Protein AF-A0A9D1JN43-F1 (afdb_monomer_lite)

Foldseek 3Di:
DDDDDDDDPPDDDDDDDDDPPVVPPPDDPVVNVVVVLVVQLVVLVQCLVVLVCLLVLHADARPVRQKGWPGADPVRFTFIDHHQKTFTHDNVLSNQLSVQSSVQSVCSNVSHDDPDTVNVVSCVVQVVPCNTIDGD

pLDDT: mean 76.91, std 21.77, range [26.5, 98.12]

Sequence (136 aa):
MKKNLFIICTGLIFASAFGCAQAAMQNIPPEVQAMLLDRASAQAKLYKPTWQKLYTCTPSKTDDGSLIIYGRSQDKQCHFKYSKFDCHLPSNIVKQYASAGIKNLDEISNGNFAANTEENDFMDKIHNTPEYCTIK

Radius of gyration: 17.32 Å; chains: 1; bounding box: 35×31×59 Å

Structure (mmCIF, N/CA/C/O backbone):
data_AF-A0A9D1JN43-F1
#
_entry.id   AF-A0A9D1JN43-F1
#
loop_
_atom_site.group_PDB
_atom_site.id
_atom_site.type_symbol
_atom_site.label_atom_id
_atom_site.label_alt_id
_atom_site.label_comp_id
_atom_site.label_asym_id
_atom_site.label_entity_id
_atom_site.label_seq_id
_atom_site.pdbx_PDB_ins_code
_atom_site.Cartn_x
_atom_site.Cartn_y
_atom_site.Cartn_z
_atom_site.occupancy
_atom_site.B_iso_or_equiv
_atom_site.auth_seq_id
_atom_site.auth_comp_id
_atom_site.auth_asym_id
_atom_site.auth_atom_id
_atom_site.pdbx_PDB_model_num
ATOM 1 N N . MET A 1 1 ? -19.648 -17.116 -42.768 1.00 38.62 1 MET A N 1
ATOM 2 C CA . MET A 1 1 ? -19.532 -16.972 -41.300 1.00 38.62 1 MET A CA 1
ATOM 3 C C . MET A 1 1 ? -18.188 -16.343 -40.965 1.00 38.62 1 MET A C 1
ATOM 5 O O . MET A 1 1 ? -17.185 -16.990 -41.211 1.00 38.62 1 MET A O 1
ATOM 9 N N . LYS A 1 2 ? -18.161 -15.110 -40.452 1.00 32.84 2 LYS A N 1
ATOM 10 C CA . LYS A 1 2 ? -17.050 -14.525 -39.676 1.00 32.84 2 LYS A CA 1
ATOM 11 C C . LYS A 1 2 ? -17.650 -13.342 -38.912 1.00 32.84 2 LYS A C 1
ATOM 13 O O . LYS A 1 2 ? -17.914 -12.299 -39.498 1.00 32.84 2 LYS A O 1
ATOM 18 N N . LYS A 1 3 ? -18.019 -13.573 -37.650 1.00 32.59 3 LYS A N 1
ATOM 19 C CA . LYS A 1 3 ? -18.485 -12.518 -36.745 1.00 32.59 3 LYS A CA 1
ATOM 20 C C . LYS A 1 3 ? -17.251 -11.850 -36.145 1.00 32.59 3 LYS A C 1
ATOM 22 O O . LYS A 1 3 ? -16.381 -12.539 -35.620 1.00 32.59 3 LYS A O 1
ATOM 27 N N . ASN A 1 4 ? -17.206 -10.529 -36.261 1.00 33.91 4 ASN A N 1
ATOM 28 C CA . ASN A 1 4 ? -16.258 -9.650 -35.592 1.00 33.91 4 ASN A CA 1
ATOM 29 C C . ASN A 1 4 ? -16.325 -9.874 -34.079 1.00 33.91 4 ASN A C 1
ATOM 31 O O . ASN A 1 4 ? -17.402 -9.750 -33.494 1.00 33.91 4 ASN A O 1
ATOM 35 N N . LEU A 1 5 ? -15.184 -10.160 -33.456 1.00 26.50 5 LEU A N 1
ATOM 36 C CA . LEU A 1 5 ? -15.039 -10.098 -32.008 1.00 26.50 5 LEU A CA 1
ATOM 37 C C . LEU A 1 5 ? -14.331 -8.782 -31.676 1.00 26.50 5 LEU A C 1
ATOM 39 O O . LEU A 1 5 ? -13.108 -8.684 -31.698 1.00 26.50 5 LEU A O 1
ATOM 43 N N . PHE A 1 6 ? -15.133 -7.746 -31.437 1.00 34.84 6 PHE A N 1
ATOM 44 C CA . PHE A 1 6 ? -14.697 -6.584 -30.674 1.00 34.84 6 PHE A CA 1
ATOM 45 C C . PHE A 1 6 ? -14.410 -7.071 -29.252 1.00 34.84 6 PHE A C 1
ATOM 47 O O . PHE A 1 6 ? -15.335 -7.499 -28.565 1.00 34.84 6 PHE A O 1
ATOM 54 N N . ILE A 1 7 ? -13.155 -7.011 -28.805 1.00 36.00 7 ILE A N 1
ATOM 55 C CA . ILE A 1 7 ? -12.849 -7.043 -27.374 1.00 36.00 7 ILE A CA 1
ATOM 56 C C . ILE A 1 7 ? -12.145 -5.740 -27.030 1.00 36.00 7 ILE A C 1
ATOM 58 O O . ILE A 1 7 ? -11.022 -5.455 -27.433 1.00 36.00 7 ILE A O 1
ATOM 62 N N . ILE A 1 8 ? -12.921 -4.937 -26.320 1.00 34.16 8 ILE A N 1
ATOM 63 C CA . ILE A 1 8 ? -12.588 -3.680 -25.684 1.00 34.16 8 ILE A CA 1
ATOM 64 C C . ILE A 1 8 ? -11.620 -3.992 -24.533 1.00 34.16 8 ILE A C 1
ATOM 66 O O . ILE A 1 8 ? -12.015 -4.626 -23.559 1.00 34.16 8 ILE A O 1
ATOM 70 N N . CYS A 1 9 ? -10.368 -3.540 -24.626 1.00 28.50 9 CYS A N 1
ATOM 71 C CA . CYS A 1 9 ? -9.455 -3.471 -23.480 1.00 28.50 9 CYS A CA 1
ATOM 72 C C . CYS A 1 9 ? -9.530 -2.073 -22.849 1.00 28.50 9 CYS A C 1
ATOM 74 O O . CYS A 1 9 ? -8.575 -1.303 -22.892 1.00 28.50 9 CYS A O 1
ATOM 76 N N . THR A 1 10 ? -10.681 -1.728 -22.270 1.00 38.19 10 THR A N 1
ATOM 77 C CA . THR A 1 10 ? -10.721 -0.792 -21.140 1.00 38.19 10 THR A CA 1
ATOM 78 C C . THR A 1 10 ? -10.703 -1.627 -19.874 1.00 38.19 10 THR A C 1
ATOM 80 O O . THR A 1 10 ? -11.617 -2.404 -19.623 1.00 38.19 10 THR A O 1
ATOM 83 N N . GLY A 1 11 ? -9.663 -1.481 -19.064 1.00 28.62 11 GLY A N 1
ATOM 84 C CA . GLY A 1 11 ? -9.621 -2.172 -17.786 1.00 28.62 11 GLY A CA 1
ATOM 85 C C . GLY A 1 11 ? -8.263 -2.058 -17.145 1.00 28.62 11 GLY A C 1
ATOM 86 O O . GLY A 1 11 ? -7.329 -2.743 -17.547 1.00 28.62 11 GLY A O 1
ATOM 87 N N . LEU A 1 12 ? -8.182 -1.174 -16.154 1.00 32.84 12 LEU A N 1
ATOM 88 C CA . LEU A 1 12 ? -7.107 -1.135 -15.182 1.00 32.84 12 LEU A CA 1
ATOM 89 C C . LEU A 1 12 ? -6.740 -2.549 -14.724 1.00 32.84 12 LEU A C 1
ATOM 91 O O . LEU A 1 12 ? -7.602 -3.393 -14.484 1.00 32.84 12 LEU A O 1
ATOM 95 N N . ILE A 1 13 ? -5.437 -2.735 -14.575 1.00 38.69 13 ILE A N 1
ATOM 96 C CA . ILE A 1 13 ? -4.753 -3.910 -14.054 1.00 38.69 13 ILE A CA 1
ATOM 97 C C . ILE A 1 13 ? -5.371 -4.294 -12.699 1.00 38.69 13 ILE A C 1
ATOM 99 O O . ILE A 1 13 ? -5.026 -3.744 -11.659 1.00 38.69 13 ILE A O 1
ATOM 103 N N . PHE A 1 14 ? -6.303 -5.244 -12.723 1.00 36.81 14 PHE A N 1
ATOM 104 C CA . PHE A 1 14 ? -6.684 -6.061 -11.578 1.00 36.81 14 PHE A CA 1
ATOM 105 C C . PHE A 1 14 ? -6.161 -7.465 -11.854 1.00 36.81 14 PHE A C 1
ATOM 107 O O . PHE A 1 14 ? -6.779 -8.248 -12.574 1.00 36.81 14 PHE A O 1
ATOM 114 N N . ALA A 1 15 ? -4.994 -7.777 -11.297 1.00 36.12 15 ALA A N 1
ATOM 115 C CA . ALA A 1 15 ? -4.526 -9.147 -11.210 1.00 36.12 15 ALA A CA 1
ATOM 116 C C . ALA A 1 15 ? -5.300 -9.847 -10.084 1.00 36.12 15 ALA A C 1
ATOM 118 O O . ALA A 1 15 ? -4.978 -9.721 -8.909 1.00 36.12 15 ALA A O 1
ATOM 119 N N . SER A 1 16 ? -6.349 -10.572 -10.452 1.00 37.00 16 SER A N 1
ATOM 120 C CA . SER A 1 16 ? -6.891 -11.658 -9.640 1.00 37.00 16 SER A CA 1
ATOM 121 C C . SER A 1 16 ? -7.428 -12.731 -10.578 1.00 37.00 16 SER A C 1
ATOM 123 O O . SER A 1 16 ? -8.127 -12.397 -11.531 1.00 37.00 16 SER A O 1
ATOM 125 N N . ALA A 1 17 ? -7.141 -13.988 -10.236 1.00 32.19 17 ALA A N 1
ATOM 126 C CA . ALA A 1 17 ? -7.540 -15.243 -10.879 1.00 32.19 17 ALA A CA 1
ATOM 127 C C . ALA A 1 17 ? -6.527 -15.874 -11.862 1.00 32.19 17 ALA A C 1
ATOM 129 O O . ALA A 1 17 ? -6.454 -15.552 -13.043 1.00 32.19 17 ALA A O 1
ATOM 130 N N . PHE A 1 18 ? -5.768 -16.825 -11.305 1.00 38.28 18 PHE A N 1
ATOM 131 C CA . PHE A 1 18 ? -5.507 -18.176 -11.817 1.00 38.28 18 PHE A CA 1
ATOM 132 C C . PHE A 1 18 ? -5.399 -18.387 -13.344 1.00 38.28 18 PHE A C 1
ATOM 134 O O . PHE A 1 18 ? -6.373 -18.321 -14.086 1.00 38.28 18 PHE A O 1
ATOM 141 N N . GLY A 1 19 ? -4.216 -18.834 -13.782 1.00 32.66 19 GLY A N 1
ATOM 142 C CA . GLY A 1 19 ? -4.094 -19.809 -14.878 1.00 32.66 19 GLY A CA 1
ATOM 143 C C . GLY A 1 19 ? -3.894 -19.298 -16.308 1.00 32.66 19 GLY A C 1
ATOM 144 O O . GLY A 1 19 ? -3.533 -20.103 -17.159 1.00 32.66 19 GLY A O 1
ATOM 145 N N . CYS A 1 20 ? -4.038 -17.999 -16.593 1.00 30.42 20 CYS A N 1
ATOM 146 C CA . CYS A 1 20 ? -3.898 -17.475 -17.968 1.00 30.42 20 CYS A CA 1
ATOM 147 C C . CYS A 1 20 ? -2.755 -16.464 -18.180 1.00 30.42 20 CYS A C 1
ATOM 149 O O . CYS A 1 20 ? -2.581 -15.968 -19.291 1.00 30.42 20 CYS A O 1
ATOM 151 N N . ALA A 1 21 ? -1.942 -16.161 -17.162 1.00 37.66 21 ALA A N 1
ATOM 152 C CA . ALA A 1 21 ? -0.879 -15.155 -17.291 1.00 37.66 21 ALA A CA 1
ATOM 153 C C . ALA A 1 21 ? 0.364 -15.643 -18.068 1.00 37.66 21 ALA A C 1
ATOM 155 O O . ALA A 1 21 ? 1.098 -14.829 -18.623 1.00 37.66 21 ALA A O 1
ATOM 156 N N . GLN A 1 22 ? 0.604 -16.957 -18.162 1.00 38.59 22 GLN A N 1
ATOM 157 C CA . GLN A 1 22 ? 1.817 -17.483 -18.810 1.00 38.59 22 GLN A CA 1
ATOM 158 C C . GLN A 1 22 ? 1.772 -17.452 -20.346 1.00 38.59 22 GLN A C 1
ATOM 160 O O . GLN A 1 22 ? 2.825 -17.395 -20.975 1.00 38.59 22 GLN A O 1
ATOM 165 N N . ALA A 1 23 ? 0.588 -17.420 -20.965 1.00 35.12 23 ALA A N 1
ATOM 166 C CA . ALA A 1 23 ? 0.476 -17.399 -22.427 1.00 35.12 23 ALA A CA 1
ATOM 167 C C . ALA A 1 23 ? 0.630 -15.991 -23.044 1.00 35.12 23 ALA A C 1
ATOM 169 O O . ALA A 1 23 ? 0.894 -15.875 -24.237 1.00 35.12 23 ALA A O 1
ATOM 170 N N . ALA A 1 24 ? 0.494 -14.919 -22.253 1.00 42.78 24 ALA A N 1
ATOM 171 C CA . ALA A 1 24 ? 0.529 -13.539 -22.754 1.00 42.78 24 ALA A CA 1
ATOM 172 C C . ALA A 1 24 ? 1.914 -12.864 -22.672 1.00 42.78 24 ALA A C 1
ATOM 174 O O . ALA A 1 24 ? 2.123 -11.829 -23.300 1.00 42.78 24 ALA A O 1
ATOM 175 N N . MET A 1 25 ? 2.874 -13.433 -21.933 1.00 44.91 25 MET A N 1
ATOM 176 C CA . MET A 1 25 ? 4.218 -12.849 -21.776 1.00 44.91 25 MET A CA 1
ATOM 177 C C . MET A 1 25 ? 5.234 -13.285 -22.841 1.00 44.91 25 MET A C 1
ATOM 179 O O . MET A 1 25 ? 6.298 -12.684 -22.935 1.00 44.91 25 MET A O 1
ATOM 183 N N . GLN A 1 26 ? 4.939 -14.293 -23.668 1.00 47.62 26 GLN A N 1
ATOM 184 C CA . GLN A 1 26 ? 5.954 -14.887 -24.552 1.00 47.62 26 GLN A CA 1
ATOM 185 C C . GLN A 1 26 ? 6.298 -14.078 -25.818 1.00 47.62 26 GLN A C 1
ATOM 187 O O . GLN A 1 26 ? 7.182 -14.495 -26.554 1.00 47.62 26 GLN A O 1
ATOM 192 N N . ASN A 1 27 ? 5.668 -12.924 -26.072 1.00 56.03 27 ASN A N 1
ATOM 193 C CA . ASN A 1 27 ? 5.930 -12.108 -27.272 1.00 56.03 27 ASN A CA 1
ATOM 194 C C . ASN A 1 27 ? 5.970 -10.592 -26.997 1.00 56.03 27 ASN A C 1
ATOM 196 O O . ASN A 1 27 ? 5.597 -9.801 -27.862 1.00 56.03 27 ASN A O 1
ATOM 200 N N . ILE A 1 28 ? 6.377 -10.159 -25.801 1.00 66.06 28 ILE A N 1
ATOM 201 C CA . ILE A 1 28 ? 6.593 -8.726 -25.546 1.00 66.06 28 ILE A CA 1
ATOM 202 C C . ILE A 1 28 ? 7.990 -8.357 -26.072 1.00 66.06 28 ILE A C 1
ATOM 204 O O . ILE A 1 28 ? 8.966 -8.958 -25.621 1.00 66.06 28 ILE A O 1
ATOM 208 N N . PRO A 1 29 ? 8.124 -7.396 -27.008 1.00 83.38 29 PRO A N 1
ATOM 209 C CA . PRO A 1 29 ? 9.432 -6.935 -27.458 1.00 83.38 29 PRO A CA 1
ATOM 210 C C . PRO A 1 29 ? 10.287 -6.460 -26.269 1.00 83.38 29 PRO A C 1
ATOM 212 O O . PRO A 1 29 ? 9.748 -5.786 -25.386 1.00 83.38 29 PRO A O 1
ATOM 215 N N . PRO A 1 30 ? 11.602 -6.742 -26.231 1.00 79.44 30 PRO A N 1
ATOM 216 C CA . PRO A 1 30 ? 12.468 -6.355 -25.110 1.00 79.44 30 PRO A CA 1
ATOM 217 C C . PRO A 1 30 ? 12.418 -4.857 -24.775 1.00 79.44 30 PRO A C 1
ATOM 219 O O . PRO A 1 30 ? 12.480 -4.464 -23.614 1.00 79.44 30 PRO A O 1
ATOM 222 N N . GLU A 1 31 ? 12.239 -4.017 -25.792 1.00 80.88 31 GLU A N 1
ATOM 223 C CA . GLU A 1 31 ? 12.036 -2.570 -25.666 1.00 80.88 31 GLU A CA 1
ATOM 224 C C . GLU A 1 31 ? 10.739 -2.208 -24.923 1.00 80.88 31 GLU A C 1
ATOM 226 O O . GLU A 1 31 ? 10.745 -1.356 -24.036 1.00 80.88 31 GLU A O 1
ATOM 231 N N . VAL A 1 32 ? 9.637 -2.912 -25.202 1.00 76.38 32 VAL A N 1
ATOM 232 C CA . VAL A 1 32 ? 8.366 -2.737 -24.485 1.00 76.38 32 VAL A CA 1
ATOM 233 C C . VAL A 1 32 ? 8.504 -3.226 -23.046 1.00 76.38 32 VAL A C 1
ATOM 235 O O . VAL A 1 32 ? 7.990 -2.587 -22.131 1.00 76.38 32 VAL A O 1
ATOM 238 N N . GLN A 1 33 ? 9.236 -4.320 -22.825 1.00 75.62 33 GLN A N 1
ATOM 239 C CA . GLN A 1 33 ? 9.529 -4.806 -21.482 1.00 75.62 33 GLN A CA 1
ATOM 240 C C . GLN A 1 33 ? 10.321 -3.763 -20.681 1.00 75.62 33 GLN A C 1
ATOM 242 O O . GLN A 1 33 ? 9.886 -3.398 -19.595 1.00 75.62 33 GLN A O 1
ATOM 247 N N . ALA A 1 34 ? 11.409 -3.212 -21.230 1.00 78.62 34 ALA A N 1
ATOM 248 C CA . ALA A 1 34 ? 12.195 -2.160 -20.581 1.00 78.62 34 ALA A CA 1
ATOM 249 C C . ALA A 1 34 ? 11.345 -0.926 -20.230 1.00 78.62 34 ALA A C 1
ATOM 251 O O . ALA A 1 34 ? 11.386 -0.445 -19.100 1.00 78.62 34 ALA A O 1
ATOM 252 N N . MET A 1 35 ? 10.488 -0.474 -21.154 1.00 80.69 35 MET A N 1
ATOM 253 C CA . MET A 1 35 ? 9.569 0.640 -20.899 1.00 80.69 35 MET A CA 1
ATOM 254 C C . MET A 1 35 ? 8.574 0.357 -19.765 1.00 80.69 35 MET A C 1
ATOM 256 O O . MET A 1 35 ? 8.241 1.261 -18.996 1.00 80.69 35 MET A O 1
ATOM 260 N N . LEU A 1 36 ? 8.058 -0.871 -19.670 1.00 79.69 36 LEU A N 1
ATOM 261 C CA . LEU A 1 36 ? 7.148 -1.268 -18.593 1.00 79.69 36 LEU A CA 1
ATOM 262 C C . LEU A 1 36 ? 7.867 -1.308 -17.241 1.00 79.69 36 LEU A C 1
ATOM 264 O O . LEU A 1 36 ? 7.308 -0.825 -16.255 1.00 79.69 36 LEU A O 1
ATOM 268 N N . LEU A 1 37 ? 9.100 -1.825 -17.207 1.00 81.62 37 LEU A N 1
ATOM 269 C CA . LEU A 1 37 ? 9.931 -1.860 -16.001 1.00 81.62 37 LEU A CA 1
ATOM 270 C C . LEU A 1 37 ? 10.214 -0.436 -15.503 1.00 81.62 37 LEU A C 1
ATOM 272 O O . LEU A 1 37 ? 9.922 -0.133 -14.349 1.00 81.62 37 LEU A O 1
ATOM 276 N N . ASP A 1 38 ? 10.664 0.464 -16.382 1.00 83.19 38 ASP A N 1
ATOM 277 C CA . ASP A 1 38 ? 10.953 1.860 -16.028 1.00 83.19 38 ASP A CA 1
ATOM 278 C C . ASP A 1 38 ? 9.724 2.579 -15.460 1.00 83.19 38 ASP A C 1
ATOM 280 O O . ASP A 1 38 ? 9.800 3.265 -14.434 1.00 83.19 38 ASP A O 1
ATOM 284 N N . ARG A 1 39 ? 8.562 2.396 -16.100 1.00 85.12 39 ARG A N 1
ATOM 285 C CA . ARG A 1 39 ? 7.298 2.979 -15.629 1.00 85.12 39 ARG A CA 1
ATOM 286 C C . ARG A 1 39 ? 6.903 2.439 -14.262 1.00 85.12 39 ARG A C 1
ATOM 288 O O . ARG A 1 39 ? 6.520 3.224 -13.396 1.00 85.12 39 ARG A O 1
ATOM 295 N N . ALA A 1 40 ? 7.013 1.131 -14.054 1.00 82.31 40 ALA A N 1
ATOM 296 C CA . ALA A 1 40 ? 6.665 0.515 -12.784 1.00 82.31 40 ALA A CA 1
ATOM 297 C C . ALA A 1 40 ? 7.616 0.954 -11.659 1.00 82.31 40 ALA A C 1
ATOM 299 O O . ALA A 1 40 ? 7.154 1.313 -10.576 1.00 82.31 40 ALA A O 1
ATO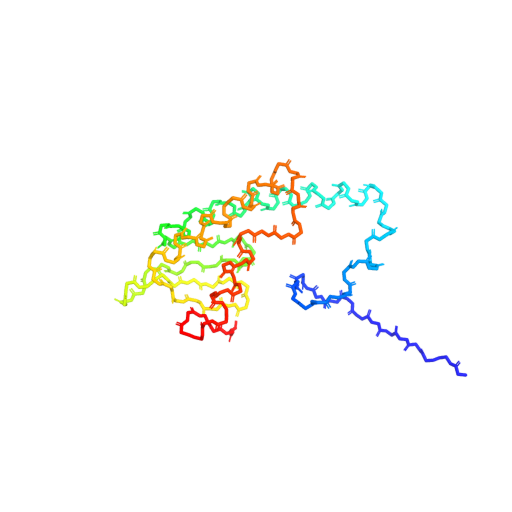M 300 N N . SER A 1 41 ? 8.925 1.033 -11.918 1.00 85.38 41 SER A N 1
ATOM 301 C CA . SER A 1 41 ? 9.902 1.543 -10.951 1.00 85.38 41 SER A CA 1
ATOM 302 C C . SER A 1 41 ? 9.657 3.016 -10.600 1.00 85.38 41 SER A C 1
ATOM 304 O O . SER A 1 41 ? 9.766 3.396 -9.432 1.00 85.38 41 SER A O 1
ATOM 306 N N . ALA A 1 42 ? 9.295 3.854 -11.578 1.00 87.25 42 ALA A N 1
ATOM 307 C CA . ALA A 1 42 ? 8.923 5.247 -11.333 1.00 87.25 42 ALA A CA 1
ATOM 308 C C . ALA A 1 42 ? 7.644 5.355 -10.486 1.00 87.25 42 ALA A C 1
ATOM 310 O O . ALA A 1 42 ? 7.609 6.103 -9.508 1.00 87.25 42 ALA A O 1
ATOM 311 N N . GLN A 1 43 ? 6.617 4.564 -10.807 1.00 85.88 43 GLN A N 1
ATOM 312 C CA . GLN A 1 43 ? 5.366 4.537 -10.052 1.00 85.88 43 GLN A CA 1
ATOM 313 C C . GLN A 1 43 ? 5.574 4.051 -8.613 1.00 85.88 43 GLN A C 1
ATOM 315 O O . GLN A 1 43 ? 5.035 4.648 -7.681 1.00 85.88 43 GLN A O 1
ATOM 320 N N . ALA A 1 44 ? 6.414 3.035 -8.404 1.00 88.31 44 ALA A N 1
ATOM 321 C CA . ALA A 1 44 ? 6.710 2.531 -7.068 1.00 88.31 44 ALA A CA 1
ATOM 322 C C . ALA A 1 44 ? 7.340 3.604 -6.164 1.00 88.31 44 ALA A C 1
ATOM 324 O O . ALA A 1 44 ? 6.944 3.760 -5.005 1.00 88.31 44 ALA A O 1
ATOM 325 N N . LYS A 1 45 ? 8.253 4.417 -6.714 1.00 89.94 45 LYS A N 1
ATOM 326 C CA . LYS A 1 45 ? 8.856 5.556 -6.001 1.00 89.94 45 LYS A CA 1
ATOM 327 C C . LYS A 1 45 ? 7.819 6.609 -5.605 1.00 89.94 45 LYS A C 1
ATOM 329 O O . LYS A 1 45 ? 7.910 7.151 -4.507 1.00 89.94 45 LYS A O 1
ATOM 334 N N . LEU A 1 46 ? 6.829 6.869 -6.462 1.00 91.50 46 LEU A N 1
ATOM 335 C CA . LEU A 1 46 ? 5.741 7.814 -6.175 1.00 91.50 46 LEU A CA 1
ATOM 336 C C . LEU A 1 46 ? 4.778 7.295 -5.100 1.00 91.50 46 LEU A C 1
ATOM 338 O O . LEU A 1 46 ? 4.240 8.076 -4.321 1.00 91.50 46 LEU A O 1
ATOM 342 N N . TYR A 1 47 ? 4.572 5.982 -5.030 1.00 92.31 47 TYR A N 1
ATOM 343 C CA . TYR A 1 47 ? 3.641 5.369 -4.083 1.00 92.31 47 TYR A CA 1
ATOM 344 C C . TYR A 1 47 ? 4.240 5.187 -2.685 1.00 92.31 47 TYR A C 1
ATOM 346 O O . TYR A 1 47 ? 3.518 5.286 -1.686 1.00 92.31 47 TYR A O 1
ATOM 354 N N . LYS A 1 48 ? 5.553 4.939 -2.593 1.00 94.19 48 LYS A N 1
ATOM 355 C CA . LYS A 1 48 ? 6.247 4.629 -1.333 1.00 94.19 48 LYS A CA 1
ATOM 356 C C . LYS A 1 48 ? 5.947 5.615 -0.188 1.00 94.19 48 LYS A C 1
ATOM 358 O O . LYS A 1 48 ? 5.663 5.136 0.912 1.00 94.19 48 LYS A O 1
ATOM 363 N N . PRO A 1 49 ? 5.936 6.950 -0.382 1.00 96.69 49 PRO A N 1
ATOM 364 C CA . PRO A 1 49 ? 5.621 7.889 0.696 1.00 96.69 49 PRO A CA 1
ATOM 365 C C . PRO A 1 49 ? 4.226 7.686 1.304 1.00 96.69 49 PRO A C 1
ATOM 367 O O . PRO A 1 49 ? 4.071 7.732 2.525 1.00 96.69 49 PRO A O 1
ATOM 370 N N . THR A 1 50 ? 3.207 7.412 0.486 1.00 96.88 50 THR A N 1
ATOM 371 C CA . THR A 1 50 ? 1.841 7.169 0.977 1.00 96.88 50 THR A CA 1
ATOM 372 C C . THR A 1 50 ? 1.763 5.849 1.742 1.00 96.88 50 THR A C 1
ATOM 374 O O . THR A 1 50 ? 1.150 5.784 2.805 1.00 96.88 50 THR A O 1
ATOM 377 N N . TRP A 1 51 ? 2.467 4.812 1.288 1.00 95.69 51 TRP A N 1
ATOM 378 C CA . TRP A 1 51 ? 2.571 3.547 2.023 1.00 95.69 51 TRP A CA 1
ATOM 379 C C . TRP A 1 51 ? 3.302 3.693 3.368 1.00 95.69 51 TRP A C 1
ATOM 381 O O . TRP A 1 51 ? 2.897 3.098 4.367 1.00 95.69 51 TRP A O 1
ATOM 391 N N . GLN A 1 52 ? 4.310 4.565 3.458 1.00 97.25 52 GLN A N 1
ATOM 392 C CA . GLN A 1 52 ? 4.926 4.924 4.742 1.00 97.25 52 GLN A CA 1
ATOM 393 C C . GLN A 1 52 ? 3.930 5.612 5.689 1.00 97.25 52 GLN A C 1
ATOM 395 O O . GLN A 1 52 ? 3.971 5.383 6.898 1.00 97.25 52 GLN A O 1
ATOM 400 N N . LYS A 1 53 ? 2.994 6.414 5.162 1.00 98.00 53 LYS A N 1
ATOM 401 C CA . LYS A 1 53 ? 1.898 6.994 5.957 1.00 98.00 53 LYS A CA 1
ATOM 402 C C . LYS A 1 53 ? 0.873 5.944 6.390 1.00 98.00 53 LYS A C 1
ATOM 404 O O . LYS A 1 53 ? 0.312 6.084 7.477 1.00 98.00 53 LYS A O 1
ATOM 409 N N . LEU A 1 54 ? 0.666 4.878 5.613 1.00 96.81 54 LEU A N 1
ATOM 410 C CA . LEU A 1 54 ? -0.205 3.760 5.999 1.00 96.81 54 LEU A CA 1
ATOM 411 C C . LEU A 1 54 ? 0.341 3.039 7.238 1.00 96.81 54 LEU A C 1
ATOM 413 O O . LEU A 1 54 ? -0.418 2.754 8.163 1.00 96.81 54 LEU A O 1
ATOM 417 N N . TYR A 1 55 ? 1.663 2.852 7.320 1.00 95.81 55 TYR A N 1
ATOM 418 C CA . TYR A 1 55 ? 2.328 2.248 8.483 1.00 95.81 55 TYR A CA 1
ATOM 419 C C . TYR A 1 55 ? 2.030 2.990 9.799 1.00 95.81 55 TYR A C 1
ATOM 421 O O . TYR A 1 55 ? 1.845 2.377 10.855 1.00 95.81 55 TYR A O 1
ATOM 429 N N . THR A 1 56 ? 1.952 4.322 9.749 1.00 95.62 56 THR A N 1
ATOM 430 C CA . THR A 1 56 ? 1.611 5.170 10.903 1.00 95.62 56 THR A CA 1
ATOM 431 C C . THR A 1 56 ? 0.120 5.497 10.994 1.00 95.62 56 THR A C 1
ATOM 433 O O . THR A 1 56 ? -0.292 6.203 11.916 1.00 95.62 56 THR A O 1
ATOM 436 N N . CYS A 1 57 ? -0.695 4.980 10.071 1.00 96.62 57 CYS A N 1
ATOM 437 C CA . CYS A 1 57 ? -2.098 5.332 9.886 1.00 96.62 57 CYS A CA 1
ATOM 438 C C . CYS A 1 57 ? -2.343 6.854 9.867 1.00 96.62 57 CYS A C 1
ATOM 440 O O . CYS A 1 57 ? -3.204 7.390 10.568 1.00 96.62 57 CYS A O 1
ATOM 442 N N . THR A 1 58 ? -1.515 7.575 9.116 1.00 97.62 58 THR A N 1
ATOM 443 C CA . THR A 1 58 ? -1.595 9.030 8.974 1.00 97.62 58 THR A CA 1
ATOM 444 C C . THR A 1 58 ? -2.365 9.386 7.703 1.00 97.62 58 THR A C 1
ATOM 446 O O . THR A 1 58 ? -2.048 8.820 6.657 1.00 97.62 58 THR A O 1
ATOM 449 N N . PRO A 1 59 ? -3.326 10.328 7.755 1.00 98.06 59 PRO A N 1
ATOM 450 C CA . PRO A 1 59 ? -4.086 10.720 6.576 1.00 98.06 59 PRO A CA 1
ATOM 451 C C . PRO A 1 59 ? -3.191 11.135 5.406 1.00 98.06 59 PRO A C 1
ATOM 453 O O . PRO A 1 59 ? -2.275 11.946 5.566 1.00 98.06 59 PRO A O 1
ATOM 456 N N . SER A 1 60 ? -3.434 10.544 4.240 1.00 98.12 60 SER A N 1
ATOM 457 C CA . SER A 1 60 ? -2.677 10.771 3.006 1.00 98.12 60 SER A CA 1
ATOM 458 C C . SER A 1 60 ? -3.395 10.108 1.829 1.00 98.12 60 SER A C 1
ATOM 460 O O . SER A 1 60 ? -4.305 9.307 2.030 1.00 98.12 60 SER A O 1
ATOM 462 N N . LYS A 1 61 ? -2.998 10.422 0.598 1.00 96.81 61 LYS A N 1
ATOM 463 C CA . LYS A 1 61 ? -3.485 9.741 -0.603 1.00 96.81 61 LYS A CA 1
ATOM 464 C C . LYS A 1 61 ? -2.413 9.731 -1.684 1.00 96.81 61 LYS A C 1
ATOM 466 O O . LYS A 1 61 ? -1.568 10.622 -1.704 1.00 96.81 61 LYS A O 1
ATOM 471 N N . THR A 1 62 ? -2.449 8.743 -2.570 1.00 93.12 62 THR A N 1
ATOM 472 C CA . THR A 1 62 ? -1.718 8.821 -3.841 1.00 93.12 62 THR A CA 1
ATOM 473 C C . THR A 1 62 ? -2.406 9.816 -4.777 1.00 93.12 62 THR A C 1
ATOM 475 O O . THR A 1 62 ? -3.610 10.064 -4.654 1.00 93.12 62 THR A O 1
ATOM 478 N N . ASP A 1 63 ? -1.651 10.397 -5.710 1.00 89.62 63 ASP A N 1
ATOM 479 C CA . ASP A 1 63 ? -2.165 11.420 -6.636 1.00 89.62 63 ASP A CA 1
ATOM 480 C C . ASP A 1 63 ? -3.318 10.906 -7.506 1.00 89.62 63 ASP A C 1
ATOM 482 O O . ASP A 1 63 ? -4.265 11.635 -7.797 1.00 89.62 63 ASP A O 1
ATOM 486 N N . ASP A 1 64 ? -3.269 9.626 -7.866 1.00 89.38 64 ASP A N 1
ATOM 487 C CA . ASP A 1 64 ? -4.291 8.928 -8.644 1.00 89.38 64 ASP A CA 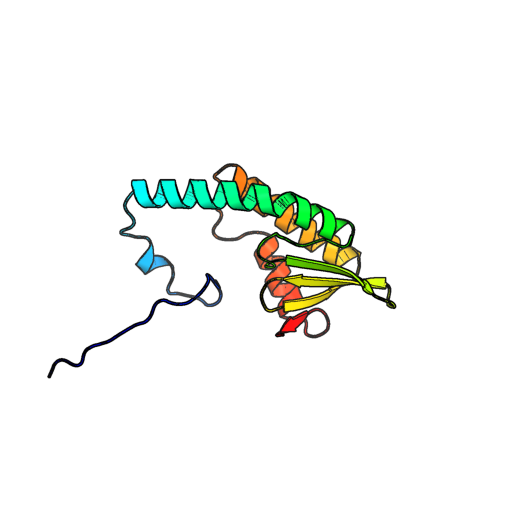1
ATOM 488 C C . ASP A 1 64 ? -5.458 8.387 -7.800 1.00 89.38 64 ASP A C 1
ATOM 490 O O . ASP A 1 64 ? -6.401 7.813 -8.340 1.00 89.38 64 ASP A O 1
ATOM 494 N N . GLY A 1 65 ? -5.408 8.549 -6.475 1.00 90.38 65 GLY A N 1
ATOM 495 C CA . GLY A 1 65 ? -6.435 8.059 -5.559 1.00 90.38 65 GLY A CA 1
ATOM 496 C C . GLY A 1 65 ? -6.479 6.537 -5.394 1.00 90.38 65 GLY A C 1
ATOM 497 O O . GLY A 1 65 ? -7.405 6.041 -4.755 1.00 90.38 65 GLY A O 1
ATOM 498 N N . SER A 1 66 ? -5.496 5.797 -5.921 1.00 89.62 66 SER A N 1
ATOM 499 C CA . SER A 1 66 ? -5.407 4.340 -5.771 1.00 89.62 66 SER A CA 1
ATOM 500 C C . SER A 1 66 ? -5.321 3.910 -4.306 1.00 89.62 66 SER A C 1
ATOM 502 O O . SER A 1 66 ? -5.911 2.898 -3.936 1.00 89.62 66 SER A O 1
ATOM 504 N N . LEU A 1 67 ? -4.628 4.685 -3.464 1.00 93.81 67 LEU A N 1
ATOM 505 C CA . LEU A 1 67 ? -4.595 4.522 -2.010 1.00 93.81 67 LEU A CA 1
ATOM 506 C C . LEU A 1 67 ? -5.051 5.819 -1.336 1.00 93.81 67 LEU A C 1
ATOM 508 O O . LEU A 1 67 ? -4.480 6.882 -1.577 1.00 93.81 67 LEU A O 1
ATOM 512 N N . ILE A 1 68 ? -6.040 5.721 -0.451 1.00 97.38 68 ILE A N 1
ATOM 513 C CA . ILE A 1 68 ? -6.556 6.817 0.373 1.00 97.38 68 ILE A CA 1
ATOM 514 C C . ILE A 1 68 ? -6.533 6.363 1.828 1.00 97.38 68 ILE A C 1
ATOM 516 O O . ILE A 1 68 ? -7.159 5.375 2.182 1.00 97.38 68 ILE A O 1
ATOM 520 N N . ILE A 1 69 ? -5.841 7.091 2.693 1.00 98.12 69 ILE A N 1
ATOM 521 C CA . ILE A 1 69 ? -5.757 6.811 4.126 1.00 98.12 69 ILE A CA 1
ATOM 522 C C . ILE A 1 69 ? -6.586 7.870 4.836 1.00 98.12 69 ILE A C 1
ATOM 524 O O . ILE A 1 69 ? -6.255 9.055 4.795 1.00 98.12 69 ILE A O 1
ATOM 528 N N . TYR A 1 70 ? -7.655 7.447 5.500 1.00 97.31 70 TYR A N 1
ATOM 529 C CA . TYR A 1 70 ? -8.534 8.342 6.252 1.00 97.31 70 TYR A CA 1
ATOM 530 C C . TYR A 1 70 ? -8.010 8.599 7.669 1.00 97.31 70 TYR A C 1
ATOM 532 O O . TYR A 1 70 ? -8.363 9.596 8.294 1.00 97.31 70 TYR A O 1
ATOM 540 N N . GLY A 1 71 ? -7.129 7.726 8.162 1.00 96.75 71 GLY A N 1
ATOM 541 C CA . GLY A 1 71 ? -6.544 7.799 9.496 1.00 96.75 71 GLY A CA 1
ATOM 542 C C . GLY A 1 71 ? -7.227 6.843 10.469 1.00 96.75 71 GLY A C 1
ATOM 543 O O . GLY A 1 71 ? -7.817 5.837 10.076 1.00 96.75 71 GLY A O 1
ATOM 544 N N . ARG A 1 72 ? -7.112 7.121 11.768 1.00 95.94 72 ARG A N 1
ATOM 545 C CA . ARG A 1 72 ? -7.715 6.271 12.801 1.00 95.94 72 ARG A CA 1
ATOM 546 C C . ARG A 1 72 ? -9.207 6.561 12.941 1.00 95.94 72 ARG A C 1
ATOM 548 O O . ARG A 1 72 ? -9.600 7.702 13.161 1.00 95.94 72 ARG A O 1
ATOM 555 N N . SER A 1 73 ? -10.008 5.506 12.865 1.00 90.44 73 SER A N 1
ATOM 556 C CA . SER A 1 73 ? -11.427 5.511 13.227 1.00 90.44 73 SER A CA 1
ATOM 557 C C . SER A 1 73 ? -11.629 5.672 14.742 1.00 90.44 73 SER A C 1
ATOM 559 O O . SER A 1 73 ? -10.676 5.586 15.526 1.00 90.44 73 SER A O 1
ATOM 561 N N . GLN A 1 74 ? -12.883 5.880 15.159 1.00 84.31 74 GLN A N 1
ATOM 562 C CA . GLN A 1 74 ? -13.269 5.977 16.574 1.00 84.31 74 GLN A CA 1
ATOM 563 C C . GLN A 1 74 ? -12.885 4.713 17.363 1.00 84.31 74 GLN A C 1
ATOM 565 O O . GLN A 1 74 ? -12.389 4.817 18.485 1.00 84.31 74 GLN A O 1
ATOM 570 N N . ASP A 1 75 ? -12.954 3.542 16.725 1.00 85.94 75 ASP A N 1
ATOM 571 C CA . ASP A 1 75 ? -12.578 2.245 17.305 1.00 85.94 75 ASP A CA 1
ATOM 572 C C . ASP A 1 75 ? -11.063 1.977 17.278 1.00 85.94 75 ASP A C 1
ATOM 574 O O . ASP A 1 75 ? -10.600 0.852 17.469 1.00 85.94 75 ASP A O 1
ATOM 578 N N . LYS A 1 76 ? -10.252 3.017 17.030 1.00 89.38 76 LYS A N 1
ATOM 579 C CA . LYS A 1 76 ? -8.779 2.975 16.947 1.00 89.38 76 LYS A CA 1
ATOM 580 C C . LYS A 1 76 ? -8.228 2.064 15.841 1.00 89.38 76 LYS A C 1
ATOM 582 O O . LYS A 1 76 ? -7.013 1.846 15.780 1.00 89.38 76 LYS A O 1
ATOM 587 N N . GLN A 1 77 ? -9.085 1.575 14.950 1.00 94.62 77 GLN A N 1
ATOM 588 C CA . GLN A 1 77 ? -8.692 0.865 13.737 1.00 94.62 77 GLN A CA 1
ATOM 589 C C . GLN A 1 77 ? -8.262 1.862 12.662 1.00 94.62 77 GLN A C 1
ATOM 591 O O . GLN A 1 77 ? -8.795 2.971 12.582 1.00 94.62 77 GLN A O 1
ATOM 596 N N . CYS A 1 78 ? -7.296 1.476 11.838 1.00 96.69 78 CYS A N 1
ATOM 597 C CA . CYS A 1 78 ? -6.881 2.260 10.694 1.00 96.69 78 CYS A CA 1
ATOM 598 C C . CYS A 1 78 ? -7.873 2.100 9.549 1.00 96.69 78 CYS A C 1
ATOM 600 O O . CYS A 1 78 ? -8.097 0.977 9.105 1.00 96.69 78 CYS A O 1
ATOM 602 N N . HIS A 1 79 ? -8.423 3.215 9.080 1.00 96.62 79 HIS A N 1
ATOM 603 C CA . HIS A 1 79 ? -9.337 3.262 7.951 1.00 96.62 79 HIS A CA 1
ATOM 604 C C . HIS A 1 79 ? -8.595 3.749 6.703 1.00 96.62 79 HIS A C 1
ATOM 606 O O . HIS A 1 79 ? -7.997 4.833 6.695 1.00 96.62 79 HIS A O 1
ATOM 612 N N . PHE A 1 80 ? -8.626 2.944 5.647 1.00 96.00 80 PHE A N 1
ATOM 613 C CA . PHE A 1 80 ? -8.054 3.282 4.350 1.00 96.00 80 PHE A CA 1
ATOM 614 C C . PHE A 1 80 ? -8.815 2.579 3.225 1.00 96.00 80 PHE A C 1
ATOM 616 O O . PHE A 1 80 ? -9.342 1.486 3.406 1.00 96.00 80 PHE A O 1
ATOM 623 N N . LYS A 1 81 ? -8.821 3.196 2.047 1.00 94.88 81 LYS A N 1
ATOM 624 C CA . LYS A 1 81 ? -9.271 2.602 0.795 1.00 94.88 81 LYS A CA 1
ATOM 625 C C . LYS A 1 81 ? -8.062 2.287 -0.072 1.00 94.88 81 LYS A C 1
ATOM 627 O O . LYS A 1 81 ? -7.251 3.175 -0.327 1.00 94.88 81 LYS A O 1
ATOM 632 N N . TYR A 1 82 ? -7.954 1.052 -0.546 1.00 90.38 82 TYR A N 1
ATOM 633 C CA . TYR A 1 82 ? -6.975 0.668 -1.556 1.00 90.38 82 TYR A CA 1
ATOM 634 C C . TYR A 1 82 ? -7.682 -0.015 -2.721 1.00 90.38 82 TYR A C 1
ATOM 636 O O . TYR A 1 82 ? -8.307 -1.066 -2.567 1.00 90.38 82 TYR A O 1
ATOM 644 N N . SER A 1 83 ? -7.605 0.598 -3.902 1.00 86.19 83 SER A N 1
ATOM 645 C CA . SER A 1 83 ? -8.340 0.153 -5.081 1.00 86.19 83 SER A CA 1
ATOM 646 C C . SER A 1 83 ? -9.856 0.075 -4.793 1.00 86.19 83 SER A C 1
ATOM 648 O O . SER A 1 83 ? -10.459 1.072 -4.392 1.00 86.19 83 SER A O 1
ATOM 650 N N . LYS A 1 84 ? -10.491 -1.088 -4.966 1.00 85.44 84 LYS A N 1
ATOM 651 C CA . LYS A 1 84 ? -11.916 -1.321 -4.654 1.00 85.44 84 LYS A CA 1
ATOM 652 C C . LYS A 1 84 ? -12.201 -1.688 -3.191 1.00 85.44 84 LYS A C 1
ATOM 654 O O . LYS A 1 84 ? -13.355 -1.936 -2.858 1.00 85.44 84 LYS A O 1
ATOM 659 N N . PHE A 1 85 ? -11.178 -1.80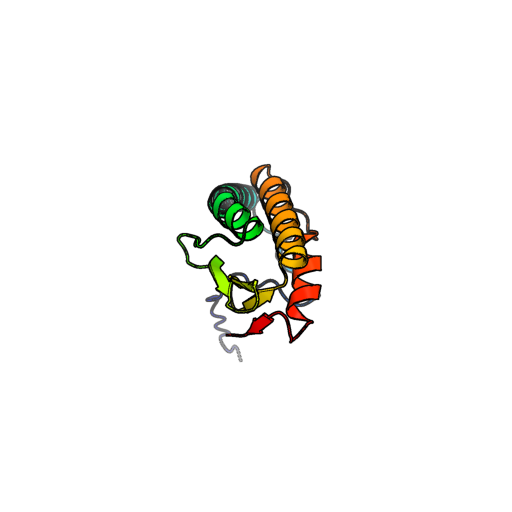5 -2.347 1.00 88.69 85 PHE A N 1
ATOM 660 C CA . PHE A 1 85 ? -11.325 -2.290 -0.977 1.00 88.69 85 PHE A CA 1
ATOM 661 C C . PHE A 1 85 ? -11.334 -1.127 0.005 1.00 88.69 85 PHE A C 1
ATOM 663 O O . PHE A 1 85 ? -10.403 -0.327 0.032 1.00 88.69 85 PHE A O 1
ATOM 670 N N . ASP A 1 86 ? -12.390 -1.048 0.801 1.00 93.00 86 ASP A N 1
ATOM 671 C CA . ASP A 1 86 ? -12.523 -0.152 1.942 1.00 93.00 86 ASP A CA 1
ATOM 672 C C . ASP A 1 86 ? -12.274 -0.952 3.225 1.00 93.00 86 ASP A C 1
ATOM 674 O O . ASP A 1 86 ? -12.999 -1.911 3.513 1.00 93.00 86 ASP A O 1
ATOM 678 N N . CYS A 1 87 ? -11.213 -0.596 3.946 1.00 93.25 87 CYS A N 1
ATOM 679 C CA . CYS A 1 87 ? -10.595 -1.420 4.970 1.00 93.25 87 CYS A CA 1
ATOM 680 C C . CYS A 1 87 ? -10.515 -0.722 6.325 1.00 93.25 87 CYS A C 1
ATOM 682 O O . CYS A 1 87 ? -10.107 0.435 6.431 1.00 93.25 87 CYS A O 1
ATOM 684 N N . HIS A 1 88 ? -10.816 -1.484 7.374 1.00 95.12 88 HIS A N 1
ATOM 685 C CA . HIS A 1 88 ? -10.732 -1.094 8.773 1.00 95.12 88 HIS A CA 1
ATOM 686 C C . HIS A 1 88 ? -9.888 -2.126 9.532 1.00 95.12 88 HIS A C 1
ATOM 688 O O . HIS A 1 88 ? -10.354 -3.203 9.895 1.00 95.12 88 HIS A O 1
ATOM 694 N N . LEU A 1 89 ? -8.607 -1.812 9.749 1.00 93.31 89 LEU A N 1
ATOM 695 C CA . LEU A 1 89 ? -7.636 -2.769 10.288 1.00 93.31 89 LEU A CA 1
ATOM 696 C C . LEU A 1 89 ? -7.117 -2.386 11.677 1.00 93.31 89 LEU A C 1
ATOM 698 O O . LEU A 1 89 ? -6.766 -1.226 11.917 1.00 93.31 89 LEU A O 1
ATOM 702 N N . PRO A 1 90 ? -6.929 -3.355 12.587 1.00 93.56 90 PRO A N 1
ATOM 703 C CA . PRO A 1 90 ? -6.134 -3.152 13.792 1.00 93.56 90 PRO A CA 1
ATOM 704 C C . PRO A 1 90 ? -4.714 -2.644 13.480 1.00 93.56 90 PRO A C 1
ATOM 706 O O . PRO A 1 90 ? -4.100 -3.002 12.472 1.00 93.56 90 PRO A O 1
ATOM 709 N N . SER A 1 91 ? -4.151 -1.826 14.378 1.00 90.31 91 SER A N 1
ATOM 710 C CA . SER A 1 91 ? -2.845 -1.170 14.168 1.00 90.31 91 SER A CA 1
ATOM 711 C C . SER A 1 91 ? -1.665 -2.138 13.965 1.00 90.31 91 SER A C 1
ATOM 713 O O . SER A 1 91 ? -0.673 -1.767 13.346 1.00 90.31 91 SER A O 1
ATOM 715 N N . ASN A 1 92 ? -1.717 -3.356 14.504 1.00 91.19 92 ASN A N 1
ATOM 716 C CA . ASN A 1 92 ? -0.695 -4.381 14.262 1.00 91.19 92 ASN A CA 1
ATOM 717 C C . ASN A 1 92 ? -0.787 -4.945 12.836 1.00 91.19 92 ASN A C 1
ATOM 719 O O . ASN A 1 92 ? 0.242 -5.082 12.180 1.00 91.19 92 ASN A O 1
ATOM 723 N N . ILE A 1 93 ? -2.002 -5.212 12.351 1.00 91.94 93 ILE A N 1
ATOM 724 C CA . ILE A 1 93 ? -2.236 -5.765 11.012 1.00 91.94 93 ILE A CA 1
ATOM 725 C C . ILE A 1 93 ? -1.881 -4.733 9.940 1.00 91.94 93 ILE A C 1
ATOM 727 O O . ILE A 1 93 ? -1.134 -5.050 9.019 1.00 91.94 93 ILE A O 1
ATOM 731 N N . VAL A 1 94 ? -2.308 -3.472 10.102 1.00 94.06 94 VAL A N 1
ATOM 732 C CA . VAL A 1 94 ? -1.973 -2.414 9.130 1.00 94.06 94 VAL A CA 1
ATOM 733 C C . VAL A 1 94 ? -0.464 -2.175 9.030 1.00 94.06 94 VAL A C 1
ATOM 735 O O . VAL A 1 94 ? 0.038 -1.911 7.945 1.00 94.06 94 VAL A O 1
ATOM 738 N N . LYS A 1 95 ? 0.287 -2.316 10.132 1.00 93.75 95 LYS A N 1
ATOM 739 C CA . LYS A 1 95 ? 1.752 -2.207 10.110 1.00 93.75 95 LYS A CA 1
ATOM 740 C C . LYS A 1 95 ? 2.398 -3.346 9.336 1.00 93.75 95 LYS A C 1
ATOM 742 O O . LYS A 1 95 ? 3.313 -3.088 8.567 1.00 93.75 95 LYS A O 1
ATOM 747 N N . GLN A 1 96 ? 1.937 -4.582 9.532 1.00 92.25 96 GLN A N 1
ATOM 748 C CA . GLN A 1 96 ? 2.447 -5.734 8.783 1.00 92.25 96 GLN A CA 1
ATOM 749 C C . GLN A 1 96 ? 2.169 -5.576 7.286 1.00 92.25 96 GLN A C 1
ATOM 751 O O . GLN A 1 96 ? 3.087 -5.695 6.479 1.00 92.25 96 GLN A O 1
ATOM 756 N N . TYR A 1 97 ? 0.936 -5.200 6.941 1.00 91.75 97 TYR A N 1
ATOM 757 C CA . TYR A 1 97 ? 0.528 -4.951 5.565 1.00 91.75 97 TYR A CA 1
ATOM 758 C C . TYR A 1 97 ? 1.325 -3.808 4.915 1.00 91.75 97 TYR A C 1
ATOM 760 O O . TYR A 1 97 ? 1.917 -3.986 3.853 1.00 91.75 97 TYR A O 1
ATOM 768 N N . ALA A 1 98 ? 1.432 -2.658 5.589 1.00 94.31 98 ALA A N 1
ATOM 769 C CA . ALA A 1 98 ? 2.197 -1.522 5.087 1.00 94.31 98 ALA A CA 1
ATOM 770 C C . ALA A 1 98 ? 3.688 -1.852 4.920 1.00 94.31 98 ALA A C 1
ATOM 772 O O . ALA A 1 98 ? 4.280 -1.472 3.915 1.00 94.31 98 ALA A O 1
ATOM 773 N N . SER A 1 99 ? 4.296 -2.578 5.865 1.00 94.31 99 SER A N 1
ATOM 774 C CA . SER A 1 99 ? 5.693 -3.015 5.755 1.00 94.31 99 SER A CA 1
ATOM 775 C C . SER A 1 99 ? 5.920 -3.925 4.550 1.00 94.31 99 SER A C 1
ATOM 777 O O . SER A 1 99 ? 6.893 -3.727 3.822 1.00 94.31 99 SER A O 1
ATOM 779 N N . ALA A 1 100 ? 5.022 -4.887 4.316 1.00 90.44 100 ALA A N 1
ATOM 780 C CA . ALA A 1 100 ? 5.108 -5.787 3.170 1.00 90.44 100 ALA A CA 1
ATOM 781 C C . ALA A 1 100 ? 4.998 -5.018 1.843 1.00 90.44 100 ALA A C 1
ATOM 783 O O . ALA A 1 100 ? 5.802 -5.230 0.936 1.00 90.44 100 ALA A O 1
ATOM 784 N N . GLY A 1 101 ? 4.070 -4.061 1.746 1.00 90.25 101 GLY A N 1
ATOM 785 C CA . GLY A 1 101 ? 3.948 -3.225 0.553 1.00 90.25 101 GLY A CA 1
ATOM 786 C C . GLY A 1 101 ? 5.122 -2.275 0.341 1.00 90.25 101 GLY A C 1
ATOM 787 O O . GLY A 1 101 ? 5.576 -2.127 -0.787 1.00 90.25 101 GLY A O 1
ATOM 788 N N . ILE A 1 102 ? 5.691 -1.690 1.401 1.00 93.62 102 ILE A N 1
ATOM 789 C CA . ILE A 1 102 ? 6.918 -0.880 1.291 1.00 93.62 102 ILE A CA 1
ATOM 790 C C . ILE A 1 102 ? 8.073 -1.726 0.744 1.00 93.62 102 ILE A C 1
ATOM 792 O O . ILE A 1 102 ? 8.779 -1.266 -0.150 1.00 93.62 102 ILE A O 1
ATOM 796 N N . LYS A 1 103 ? 8.241 -2.959 1.238 1.00 90.81 103 LYS A N 1
ATOM 797 C CA . LYS A 1 103 ? 9.256 -3.895 0.737 1.00 90.81 103 LYS A CA 1
ATOM 798 C C . LYS A 1 103 ? 9.040 -4.213 -0.746 1.00 90.81 103 LYS A C 1
ATOM 800 O O . LYS A 1 103 ? 9.984 -4.112 -1.523 1.00 90.81 103 LYS A O 1
ATOM 805 N N . ASN A 1 104 ? 7.805 -4.519 -1.145 1.00 86.19 104 ASN A N 1
ATOM 806 C CA . ASN A 1 104 ? 7.451 -4.778 -2.543 1.00 86.19 104 ASN A CA 1
ATOM 807 C C . ASN A 1 104 ? 7.751 -3.561 -3.445 1.00 86.19 104 ASN A C 1
ATOM 809 O O . ASN A 1 104 ? 8.397 -3.680 -4.482 1.00 86.19 104 ASN A O 1
ATOM 813 N N . LEU A 1 105 ? 7.364 -2.355 -3.016 1.00 88.81 105 LEU A N 1
ATOM 814 C CA . LEU A 1 105 ? 7.668 -1.119 -3.744 1.00 88.81 105 LEU A C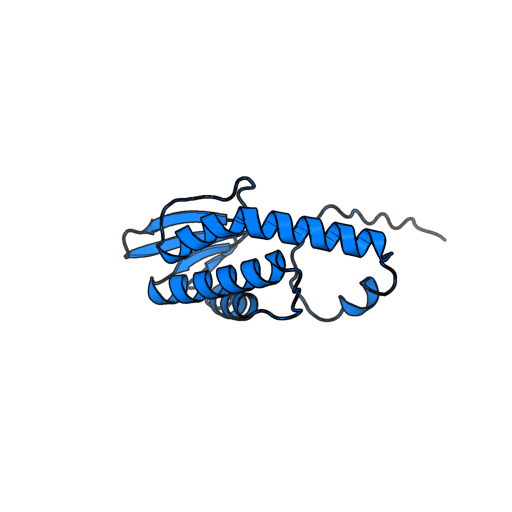A 1
ATOM 815 C C . LEU A 1 105 ? 9.177 -0.872 -3.860 1.00 88.81 105 LEU A C 1
ATOM 817 O O . LEU A 1 105 ? 9.634 -0.401 -4.900 1.00 88.81 105 LEU A O 1
ATOM 821 N N . ASP A 1 106 ? 9.956 -1.207 -2.830 1.00 89.94 106 ASP A N 1
ATOM 822 C CA . ASP A 1 106 ? 11.414 -1.109 -2.872 1.00 89.94 106 ASP A CA 1
ATOM 823 C C . ASP A 1 106 ? 12.028 -2.092 -3.870 1.00 89.94 106 ASP A C 1
ATOM 825 O O . ASP A 1 106 ? 12.885 -1.693 -4.659 1.00 89.94 106 ASP A O 1
ATOM 829 N N . GLU A 1 107 ? 11.555 -3.336 -3.912 1.00 86.06 107 GLU A N 1
ATOM 830 C CA . GLU A 1 107 ? 11.967 -4.323 -4.915 1.00 86.06 107 GLU A CA 1
ATOM 831 C C . GLU A 1 107 ? 11.652 -3.832 -6.340 1.00 86.06 107 GLU A C 1
ATOM 833 O O . GLU A 1 107 ? 12.565 -3.732 -7.166 1.00 86.06 107 GLU A O 1
ATOM 838 N N . ILE A 1 108 ? 10.415 -3.389 -6.594 1.00 83.81 108 ILE A N 1
ATOM 839 C CA . ILE A 1 108 ? 9.982 -2.848 -7.895 1.00 83.81 108 ILE A CA 1
ATOM 840 C C . ILE A 1 108 ? 10.809 -1.617 -8.290 1.00 83.81 108 ILE A C 1
ATOM 842 O O . ILE A 1 108 ? 11.230 -1.474 -9.441 1.00 83.81 108 ILE A O 1
ATOM 846 N N . SER A 1 109 ? 11.076 -0.712 -7.346 1.00 84.31 109 SER A N 1
ATOM 847 C CA . SER A 1 109 ? 11.851 0.509 -7.604 1.00 84.31 109 SER A CA 1
ATOM 848 C C . SER A 1 109 ? 13.302 0.240 -8.020 1.00 84.31 109 SER A C 1
ATOM 850 O O . SER A 1 109 ? 13.906 1.089 -8.680 1.00 84.31 109 SER A O 1
ATOM 852 N N . ASN A 1 110 ? 13.826 -0.937 -7.659 1.00 82.56 110 ASN A N 1
ATOM 853 C CA . ASN A 1 110 ? 15.168 -1.420 -7.979 1.00 82.56 110 ASN A CA 1
ATOM 854 C C . ASN A 1 110 ? 15.183 -2.386 -9.176 1.00 82.56 110 ASN A C 1
ATOM 856 O O . ASN A 1 110 ? 16.210 -3.000 -9.457 1.00 82.56 110 ASN A O 1
ATOM 860 N N . GLY A 1 111 ? 14.058 -2.528 -9.880 1.00 75.25 111 GLY A N 1
ATOM 861 C CA . GLY A 1 111 ? 13.952 -3.378 -11.060 1.00 75.25 111 GLY A CA 1
ATOM 862 C C . GLY A 1 111 ? 13.734 -4.863 -10.753 1.00 75.25 111 GLY A C 1
ATOM 863 O O . GLY A 1 111 ? 13.859 -5.688 -11.656 1.00 75.25 111 GLY A O 1
ATOM 864 N N . ASN A 1 112 ? 13.422 -5.219 -9.503 1.00 79.31 112 ASN A N 1
ATOM 865 C CA . ASN A 1 112 ? 13.107 -6.588 -9.108 1.00 79.31 112 ASN A CA 1
ATOM 866 C C . ASN A 1 112 ? 11.587 -6.802 -9.095 1.00 79.31 112 ASN A C 1
ATOM 868 O O . ASN A 1 112 ? 10.870 -6.209 -8.292 1.00 79.31 112 ASN A O 1
ATOM 872 N N . PHE A 1 113 ? 11.103 -7.661 -9.990 1.00 72.81 113 PHE A N 1
ATOM 873 C CA . PHE A 1 113 ? 9.680 -7.938 -10.175 1.00 72.81 113 PHE A CA 1
ATOM 874 C C . PHE A 1 113 ? 9.401 -9.400 -9.842 1.00 72.81 113 PHE A C 1
ATOM 876 O O . PHE A 1 113 ? 9.530 -10.283 -10.692 1.00 72.81 113 PHE A O 1
ATOM 883 N N . ALA A 1 114 ? 9.044 -9.667 -8.588 1.00 68.94 114 ALA A N 1
ATOM 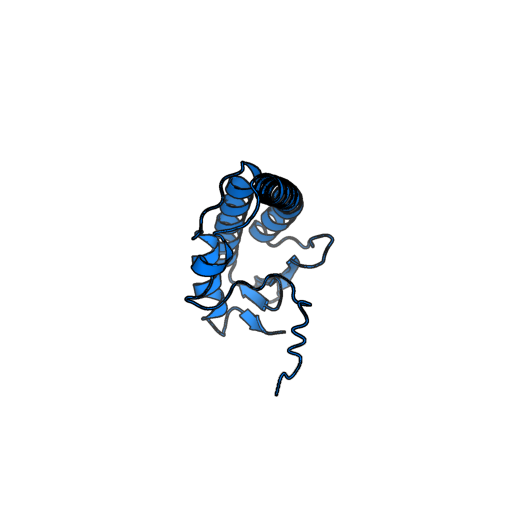884 C CA . ALA A 1 114 ? 8.658 -11.002 -8.156 1.00 68.94 114 ALA A CA 1
ATOM 885 C C . ALA A 1 114 ? 7.214 -11.322 -8.582 1.00 68.94 114 ALA A C 1
ATOM 887 O O . ALA A 1 114 ? 6.325 -10.477 -8.503 1.00 68.94 114 ALA A O 1
ATOM 888 N N . ALA A 1 115 ? 6.968 -12.567 -9.006 1.00 62.06 115 ALA A N 1
ATOM 889 C CA . ALA A 1 115 ? 5.618 -13.037 -9.336 1.00 62.06 115 ALA A CA 1
ATOM 890 C C . ALA A 1 115 ? 4.713 -13.159 -8.094 1.00 62.06 115 ALA A C 1
ATOM 892 O O . ALA A 1 115 ? 3.497 -13.041 -8.212 1.00 62.06 115 ALA A O 1
ATOM 893 N N . ASN A 1 116 ? 5.316 -13.371 -6.919 1.00 63.47 116 ASN A N 1
ATOM 894 C CA . ASN A 1 116 ? 4.649 -13.460 -5.624 1.00 63.47 116 ASN A CA 1
ATOM 895 C C . ASN A 1 116 ? 5.356 -12.527 -4.640 1.00 63.47 116 ASN A C 1
ATOM 897 O O . ASN A 1 116 ? 6.587 -12.516 -4.585 1.00 63.47 116 ASN A O 1
ATOM 901 N N . THR A 1 117 ? 4.588 -11.776 -3.858 1.00 67.75 117 THR A N 1
ATOM 902 C CA . THR A 1 117 ? 5.103 -10.810 -2.884 1.00 67.75 117 THR A CA 1
ATOM 903 C C . THR A 1 117 ? 4.434 -11.057 -1.537 1.00 67.75 117 THR A C 1
ATOM 905 O O . THR A 1 117 ? 3.292 -11.508 -1.474 1.00 67.75 117 THR A O 1
ATOM 908 N N . GLU A 1 118 ? 5.124 -10.739 -0.441 1.00 74.00 118 GLU A N 1
ATOM 909 C CA . GLU A 1 118 ? 4.529 -10.821 0.903 1.00 74.00 118 GLU A CA 1
ATOM 910 C C . GLU A 1 118 ? 3.277 -9.938 1.023 1.00 74.00 118 GLU A C 1
ATOM 912 O O . GLU A 1 118 ? 2.367 -10.235 1.793 1.00 74.00 118 GLU A O 1
ATOM 917 N N . GLU A 1 119 ? 3.217 -8.850 0.251 1.00 78.25 119 GLU A N 1
ATOM 918 C CA . GLU A 1 119 ? 2.058 -7.965 0.199 1.00 78.25 119 GLU A CA 1
ATOM 919 C C . GLU A 1 119 ? 0.836 -8.657 -0.416 1.00 78.25 119 GLU A C 1
ATOM 921 O O . GLU A 1 119 ? -0.236 -8.569 0.181 1.00 78.25 119 GLU A O 1
ATOM 926 N N . ASN A 1 120 ? 1.002 -9.438 -1.493 1.00 69.56 120 ASN A N 1
ATOM 927 C CA . ASN A 1 120 ? -0.078 -10.258 -2.056 1.00 69.56 120 ASN A CA 1
ATOM 928 C C . ASN A 1 120 ? -0.634 -11.250 -1.016 1.00 69.56 120 ASN A C 1
ATOM 930 O O . ASN A 1 120 ? -1.849 -11.381 -0.879 1.00 69.56 120 ASN A O 1
ATOM 934 N N . ASP A 1 121 ? 0.229 -11.888 -0.217 1.00 74.50 121 ASP A N 1
ATOM 935 C CA . ASP A 1 121 ? -0.208 -12.814 0.838 1.00 74.50 121 ASP A CA 1
ATOM 936 C C . ASP A 1 121 ? -1.000 -12.100 1.949 1.00 74.50 121 ASP A C 1
ATOM 938 O O . ASP A 1 121 ? -1.948 -12.655 2.516 1.00 74.50 121 ASP A O 1
ATOM 942 N N . PHE A 1 122 ? -0.607 -10.872 2.306 1.00 76.69 122 PHE A N 1
ATOM 943 C CA . PHE A 1 122 ? -1.352 -10.062 3.271 1.00 76.69 122 PHE A CA 1
ATOM 944 C C . PHE A 1 122 ? -2.679 -9.572 2.699 1.00 76.69 122 PHE A C 1
ATOM 946 O O . PHE A 1 122 ? -3.678 -9.600 3.418 1.00 76.69 122 PHE A O 1
ATOM 953 N N . MET A 1 123 ? -2.708 -9.184 1.425 1.00 76.62 123 MET A N 1
ATOM 954 C CA . MET A 1 123 ? -3.928 -8.814 0.712 1.00 76.62 123 MET A CA 1
ATOM 955 C C . MET A 1 123 ? -4.926 -9.957 0.697 1.00 76.62 123 MET A C 1
ATOM 957 O O . MET A 1 123 ? -6.075 -9.758 1.077 1.00 76.62 123 MET A O 1
ATOM 961 N N . ASP A 1 124 ? -4.490 -11.168 0.360 1.00 77.88 124 ASP A N 1
ATOM 962 C CA . ASP A 1 124 ? -5.366 -12.336 0.375 1.00 77.88 124 ASP A CA 1
ATOM 963 C C . ASP A 1 124 ? -5.909 -12.609 1.783 1.00 77.88 124 ASP A C 1
ATOM 965 O O . ASP A 1 124 ? -7.104 -12.854 1.947 1.00 77.88 124 ASP A O 1
ATOM 969 N N . LYS A 1 125 ? -5.085 -12.505 2.831 1.00 78.12 125 LYS A N 1
ATOM 970 C CA . LYS A 1 125 ? -5.554 -12.675 4.221 1.00 78.12 125 LYS A CA 1
ATOM 971 C C . LYS A 1 125 ? -6.573 -11.612 4.626 1.00 78.12 125 LYS A C 1
ATOM 973 O O . LYS A 1 125 ? -7.579 -11.927 5.260 1.00 78.12 125 LYS A O 1
ATOM 978 N N . ILE A 1 126 ? -6.307 -10.357 4.281 1.00 81.56 126 ILE A N 1
ATOM 979 C CA . ILE A 1 126 ? -7.124 -9.212 4.674 1.00 81.56 126 ILE A CA 1
ATOM 980 C C . ILE A 1 126 ? -8.445 -9.191 3.889 1.00 81.56 126 ILE A C 1
ATOM 982 O O . ILE A 1 126 ? -9.503 -9.028 4.490 1.00 81.56 126 ILE A O 1
ATOM 986 N N . HIS A 1 127 ? -8.415 -9.426 2.577 1.00 75.12 127 HIS A N 1
ATOM 987 C CA . HIS A 1 127 ? -9.605 -9.431 1.723 1.00 75.12 127 HIS A CA 1
ATOM 988 C C . HIS A 1 127 ? -10.524 -10.627 1.964 1.00 75.12 127 HIS A C 1
ATOM 990 O O . HIS A 1 127 ? -11.738 -10.494 1.836 1.00 75.12 127 HIS A O 1
ATOM 996 N N . ASN A 1 128 ? -9.964 -11.785 2.324 1.00 76.06 128 ASN A N 1
ATOM 997 C CA . ASN A 1 128 ? -10.755 -12.964 2.677 1.00 76.06 128 ASN A CA 1
ATOM 998 C C . ASN A 1 128 ?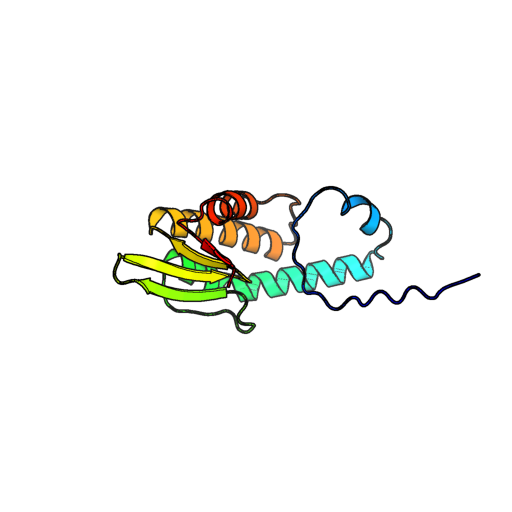 -11.263 -12.931 4.129 1.00 76.06 128 ASN A C 1
ATOM 1000 O O . ASN A 1 128 ? -11.919 -13.877 4.562 1.00 76.06 128 ASN A O 1
ATOM 1004 N N . THR A 1 129 ? -10.994 -11.850 4.872 1.00 80.44 129 THR A N 1
ATOM 1005 C CA . THR A 1 129 ? -11.549 -11.607 6.207 1.00 80.44 129 THR A CA 1
ATOM 1006 C C . THR A 1 129 ? -12.609 -10.501 6.111 1.00 80.44 129 THR A C 1
ATOM 1008 O O . THR A 1 129 ? -12.255 -9.322 6.069 1.00 80.44 129 THR A O 1
ATOM 1011 N N . PRO A 1 130 ? -13.916 -10.833 6.092 1.00 74.88 130 PRO A N 1
ATOM 1012 C CA . PRO A 1 130 ? -14.987 -9.854 5.859 1.00 74.88 130 PRO A CA 1
ATOM 1013 C C . PRO A 1 130 ? -15.042 -8.718 6.889 1.00 74.88 130 PRO A C 1
ATOM 1015 O O . PRO A 1 130 ? -15.566 -7.646 6.607 1.00 74.88 130 PRO A O 1
ATOM 1018 N N . GLU A 1 131 ? -14.499 -8.952 8.086 1.00 82.50 131 GLU A N 1
ATOM 1019 C CA . GLU A 1 131 ? -14.405 -7.963 9.167 1.00 82.50 131 GLU A CA 1
ATOM 1020 C C . GLU A 1 131 ? -13.390 -6.850 8.877 1.00 82.50 131 GLU A C 1
ATOM 1022 O O . GLU A 1 131 ? -13.432 -5.796 9.505 1.00 82.50 131 GLU A O 1
ATOM 1027 N N . TYR A 1 132 ? -12.460 -7.088 7.952 1.00 86.81 132 TYR A N 1
ATOM 1028 C CA . TYR A 1 132 ? -11.308 -6.226 7.717 1.00 86.81 132 TYR A CA 1
ATOM 1029 C C . TYR A 1 132 ? -11.452 -5.346 6.489 1.00 86.81 132 TYR A C 1
ATOM 1031 O O . TYR A 1 132 ? -11.061 -4.181 6.551 1.00 86.81 132 TYR A O 1
ATOM 1039 N N . CYS A 1 133 ? -12.012 -5.864 5.396 1.00 88.69 133 CYS A N 1
ATOM 1040 C CA . CYS A 1 133 ? -12.243 -5.081 4.188 1.00 88.69 133 CYS A CA 1
ATOM 1041 C C . CYS A 1 133 ? -13.571 -5.434 3.526 1.00 88.69 133 CYS A C 1
ATOM 1043 O O . CYS A 1 133 ? -13.992 -6.587 3.482 1.00 88.69 133 CYS A O 1
ATOM 1045 N N . THR A 1 134 ? -14.189 -4.422 2.927 1.00 87.88 134 THR A N 1
ATOM 1046 C CA . THR A 1 134 ? -15.396 -4.546 2.109 1.00 87.88 134 THR A CA 1
ATOM 1047 C C . THR A 1 134 ? -15.129 -4.008 0.708 1.00 87.88 134 THR A C 1
ATOM 1049 O O . THR A 1 134 ? -14.299 -3.120 0.526 1.00 87.88 134 THR A O 1
ATOM 1052 N N . ILE A 1 135 ? -15.810 -4.549 -0.301 1.00 85.12 135 ILE A N 1
ATOM 1053 C CA . ILE A 1 135 ? -15.713 -4.036 -1.674 1.00 85.12 135 ILE A CA 1
ATOM 1054 C C . ILE A 1 135 ? -16.657 -2.831 -1.806 1.00 85.12 135 ILE A C 1
ATOM 1056 O O . ILE A 1 135 ? -17.853 -2.981 -1.551 1.00 85.12 135 ILE A O 1
ATOM 1060 N N . LYS A 1 136 ? -16.132 -1.661 -2.196 1.00 74.75 136 LYS A N 1
ATOM 1061 C CA . LYS A 1 136 ? -16.894 -0.412 -2.380 1.00 74.75 136 LYS A CA 1
ATOM 1062 C C . LYS A 1 136 ? -16.447 0.423 -3.578 1.00 74.75 136 LYS A C 1
ATOM 1064 O O . LYS A 1 136 ? -15.237 0.747 -3.699 1.00 74.75 136 LYS A O 1
#

Secondary structure (DSSP, 8-state):
----------------SSS-STTTSTT--HHHHHHHHHHHHHHHHHHHHHHHHHHTT--EE-TTSSEEEEEE-TTSPEEEEETTEEEEE-HHHHHHHHHHHHHHHHHHHTT---SS-HHHHHHHHHHT-TTTEEE-

Organism: NCBI:txid2840935